Protein AF-W1X994-F1 (afdb_monomer)

Mean predicted aligned error: 4.24 Å

Organism: NCBI:txid408170

Sequence (52 aa):
MNTKEAVRQACKSQRAALSVADCRSWTPMLTNQIVNSSEYISAKNIMAYLAM

Structure (mmCIF, N/CA/C/O backbone):
data_AF-W1X994-F1
#
_entry.id   AF-W1X994-F1
#
loop_
_atom_site.group_PDB
_atom_site.id
_atom_site.type_symbol
_atom_site.label_atom_id
_ato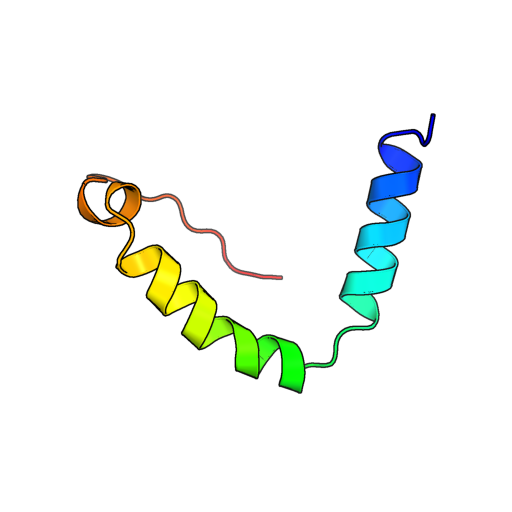m_site.label_alt_id
_atom_site.label_comp_id
_atom_site.label_asym_id
_atom_site.label_entity_id
_atom_site.label_seq_id
_atom_site.pdbx_PDB_ins_code
_atom_site.Cartn_x
_atom_site.Cartn_y
_atom_site.Cartn_z
_atom_site.occupancy
_atom_site.B_iso_or_equiv
_atom_site.auth_seq_id
_atom_site.auth_comp_id
_atom_site.auth_asym_id
_atom_site.auth_atom_id
_atom_site.pdbx_PDB_model_num
ATOM 1 N N . MET A 1 1 ? 18.623 24.033 -3.447 1.00 55.00 1 MET A N 1
ATOM 2 C CA . MET A 1 1 ? 17.364 23.702 -2.744 1.00 55.00 1 MET A CA 1
ATOM 3 C C . MET A 1 1 ? 16.403 23.138 -3.779 1.00 55.00 1 MET A C 1
ATOM 5 O O . MET A 1 1 ? 15.930 23.903 -4.607 1.00 55.00 1 MET A O 1
ATOM 9 N N . ASN A 1 2 ? 16.190 21.817 -3.823 1.00 74.31 2 ASN A N 1
ATOM 10 C CA . ASN A 1 2 ? 15.212 21.258 -4.762 1.00 74.31 2 ASN A CA 1
ATOM 11 C C . ASN A 1 2 ? 13.822 21.758 -4.365 1.00 74.31 2 ASN A C 1
ATOM 13 O O . ASN A 1 2 ? 13.424 21.658 -3.205 1.00 74.31 2 ASN A O 1
ATOM 17 N N . THR A 1 3 ? 13.110 22.356 -5.315 1.00 92.19 3 THR A N 1
ATOM 18 C CA . THR A 1 3 ? 11.750 22.842 -5.089 1.00 92.19 3 THR A CA 1
ATOM 19 C C . THR A 1 3 ? 10.838 21.664 -4.735 1.00 92.19 3 THR A C 1
ATOM 21 O O . THR A 1 3 ? 11.097 20.524 -5.131 1.00 92.19 3 THR A O 1
ATOM 24 N N . LYS A 1 4 ? 9.734 21.919 -4.014 1.00 95.50 4 LYS A N 1
ATOM 25 C CA . LYS A 1 4 ? 8.729 20.877 -3.715 1.00 95.50 4 LYS A CA 1
ATOM 26 C C . LYS A 1 4 ? 8.275 20.150 -4.985 1.00 95.50 4 LYS A C 1
ATOM 28 O O . LYS A 1 4 ? 8.005 18.955 -4.942 1.00 95.50 4 LYS A O 1
ATOM 33 N N . GLU A 1 5 ? 8.226 20.861 -6.109 1.00 95.56 5 GLU A N 1
ATOM 34 C CA . GLU A 1 5 ? 7.814 20.293 -7.387 1.00 95.56 5 GLU A CA 1
ATOM 35 C C . GLU A 1 5 ? 8.844 19.326 -7.971 1.00 95.56 5 GLU A C 1
A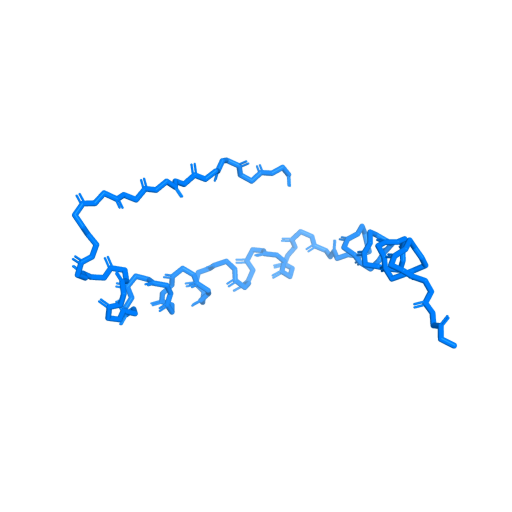TOM 37 O O . GLU A 1 5 ? 8.472 18.232 -8.385 1.00 95.56 5 GLU A O 1
ATOM 42 N N . ALA A 1 6 ? 10.137 19.653 -7.902 1.00 94.44 6 ALA A N 1
ATOM 43 C CA . ALA A 1 6 ? 11.191 18.732 -8.325 1.00 94.44 6 ALA A CA 1
ATOM 44 C C . ALA A 1 6 ? 11.134 17.406 -7.542 1.00 94.44 6 ALA A C 1
ATOM 46 O O . ALA A 1 6 ? 11.262 16.330 -8.125 1.00 94.44 6 ALA A O 1
ATOM 47 N N . VAL A 1 7 ? 10.860 17.473 -6.233 1.00 95.31 7 VAL A N 1
ATOM 48 C CA . VAL A 1 7 ? 10.698 16.278 -5.387 1.00 95.31 7 VAL A CA 1
ATOM 49 C C . VAL A 1 7 ? 9.463 15.470 -5.792 1.00 95.31 7 VAL A C 1
ATOM 51 O O . VAL A 1 7 ? 9.553 14.254 -5.941 1.00 95.31 7 VAL A O 1
ATOM 54 N N . ARG A 1 8 ? 8.316 16.122 -6.030 1.00 96.19 8 ARG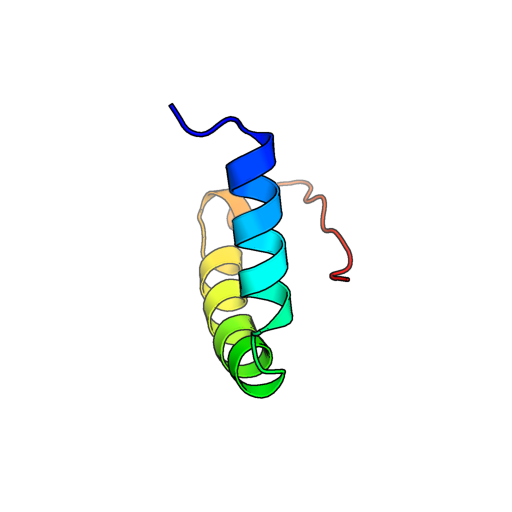 A N 1
ATOM 55 C CA . ARG A 1 8 ? 7.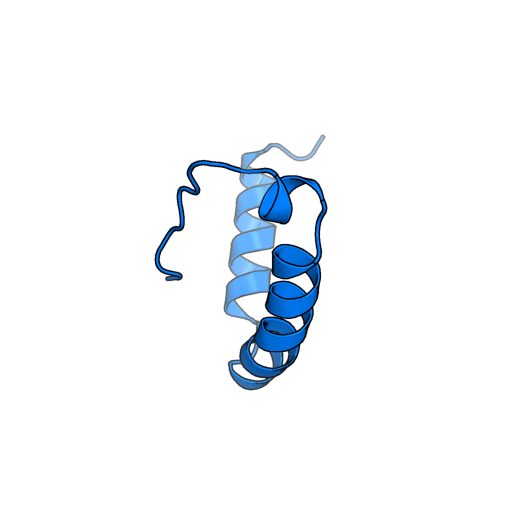094 15.423 -6.470 1.00 96.19 8 ARG A CA 1
ATOM 56 C C . ARG A 1 8 ? 7.293 14.683 -7.785 1.00 96.19 8 ARG A C 1
ATOM 58 O O . ARG A 1 8 ? 6.832 13.551 -7.901 1.00 96.19 8 ARG A O 1
ATOM 65 N N . GLN A 1 9 ? 7.960 15.307 -8.754 1.00 95.00 9 GLN A N 1
ATOM 66 C CA . GLN A 1 9 ? 8.224 14.677 -10.046 1.00 95.00 9 GLN A CA 1
ATOM 67 C C . GLN A 1 9 ? 9.139 13.461 -9.888 1.00 95.00 9 GLN A C 1
ATOM 69 O O . GLN A 1 9 ? 8.813 12.389 -10.390 1.00 95.00 9 GLN A O 1
ATOM 74 N N . ALA A 1 10 ? 10.210 13.579 -9.097 1.00 95.00 10 ALA A N 1
ATOM 75 C CA . ALA A 1 10 ? 11.082 12.446 -8.798 1.00 95.00 10 ALA A CA 1
ATOM 76 C C . ALA A 1 10 ? 10.317 11.279 -8.139 1.00 95.00 10 ALA A C 1
ATOM 78 O O . ALA A 1 10 ? 10.435 10.139 -8.588 1.00 95.00 10 ALA A O 1
ATOM 79 N N . CYS A 1 11 ? 9.474 11.554 -7.135 1.00 94.75 11 CYS A N 1
ATOM 80 C CA . CYS A 1 11 ? 8.665 10.523 -6.476 1.00 94.75 11 CYS A CA 1
ATOM 81 C C . C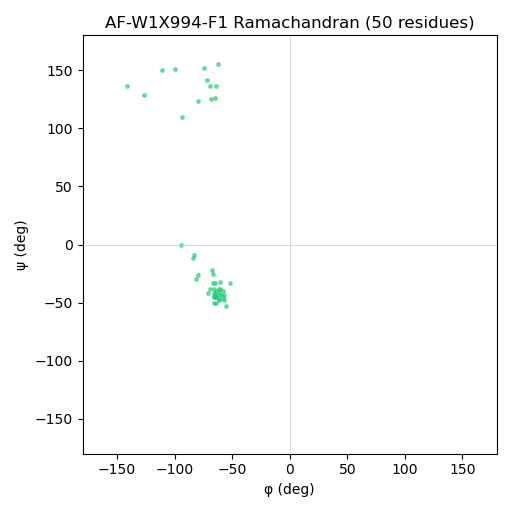YS A 1 11 ? 7.646 9.868 -7.417 1.00 94.75 11 CYS A C 1
ATOM 83 O O . CYS A 1 11 ? 7.454 8.656 -7.350 1.00 94.75 11 CYS A O 1
ATOM 85 N N . LYS A 1 12 ? 6.996 10.638 -8.300 1.00 95.00 12 LYS A N 1
ATOM 86 C CA . LYS A 1 12 ? 6.067 10.086 -9.301 1.00 95.00 12 LYS A CA 1
ATOM 87 C C . LYS A 1 12 ? 6.782 9.130 -10.251 1.00 95.00 12 LYS A C 1
ATOM 89 O O . LYS A 1 12 ? 6.290 8.024 -10.460 1.00 95.00 12 LYS A O 1
ATOM 94 N N . SER A 1 13 ? 7.946 9.526 -10.765 1.00 93.88 13 SER A N 1
ATOM 95 C CA . SER A 1 13 ? 8.752 8.682 -11.651 1.00 93.88 13 SER A CA 1
ATOM 96 C C . SER A 1 13 ? 9.205 7.396 -10.960 1.00 93.88 13 SER A C 1
ATOM 98 O O . SER A 1 13 ? 9.089 6.320 -11.537 1.00 93.88 13 SER A O 1
ATOM 100 N N . GLN A 1 14 ? 9.652 7.480 -9.701 1.00 93.56 14 GLN A N 1
ATOM 101 C CA . GLN A 1 14 ? 10.027 6.299 -8.917 1.00 93.56 14 GLN A CA 1
ATOM 102 C C . GLN A 1 14 ? 8.835 5.372 -8.661 1.00 93.56 14 GLN A C 1
ATOM 104 O O . GLN A 1 14 ? 8.950 4.167 -8.860 1.00 93.56 14 GLN A O 1
ATOM 109 N N . ARG A 1 15 ? 7.676 5.919 -8.268 1.00 92.38 15 ARG A N 1
ATOM 110 C CA . ARG A 1 15 ? 6.461 5.123 -8.037 1.00 92.38 15 ARG A CA 1
ATOM 111 C C . ARG A 1 15 ? 5.996 4.419 -9.311 1.00 92.38 15 ARG A C 1
ATOM 113 O O . ARG A 1 15 ? 5.598 3.266 -9.234 1.00 92.38 15 ARG A O 1
ATOM 120 N N . ALA A 1 16 ? 6.060 5.085 -10.463 1.00 91.12 16 ALA A N 1
ATOM 121 C CA . ALA A 1 16 ? 5.693 4.489 -11.748 1.00 91.12 16 ALA A CA 1
ATOM 122 C C . ALA A 1 16 ? 6.640 3.354 -12.180 1.00 91.12 16 ALA A C 1
ATOM 124 O O . ALA A 1 16 ? 6.230 2.476 -12.932 1.00 91.12 16 ALA A O 1
ATOM 125 N N . ALA A 1 17 ? 7.887 3.363 -11.703 1.00 93.44 17 ALA A N 1
ATOM 126 C CA . ALA A 1 17 ? 8.869 2.319 -11.979 1.00 93.44 17 ALA A CA 1
ATOM 127 C C . ALA A 1 17 ? 8.743 1.089 -11.058 1.00 93.44 17 ALA A C 1
ATOM 129 O O . ALA A 1 17 ? 9.411 0.085 -11.304 1.00 93.44 17 ALA A O 1
ATOM 130 N N . LEU A 1 18 ? 7.919 1.145 -10.003 1.00 92.31 18 LEU A N 1
ATOM 131 C CA . LEU A 1 18 ? 7.708 0.008 -9.106 1.00 92.31 18 LEU A CA 1
ATOM 132 C C . LEU A 1 18 ? 6.940 -1.111 -9.805 1.00 92.31 18 LEU A C 1
ATOM 134 O O . LEU A 1 18 ? 5.925 -0.875 -10.465 1.00 92.31 18 LEU A O 1
ATOM 138 N N . SER A 1 19 ? 7.385 -2.350 -9.598 1.00 93.44 19 SER A N 1
ATOM 139 C CA . SER A 1 19 ? 6.644 -3.499 -10.096 1.00 93.44 19 SER A CA 1
ATOM 140 C C . SER A 1 19 ? 5.397 -3.756 -9.245 1.00 93.44 19 SER A C 1
ATOM 142 O O . SER A 1 19 ? 5.350 -3.499 -8.039 1.00 93.44 19 SER A O 1
ATOM 144 N N . VAL A 1 20 ? 4.370 -4.339 -9.866 1.00 91.31 20 VAL A N 1
ATOM 145 C CA . VAL A 1 20 ? 3.168 -4.787 -9.145 1.00 91.31 20 VAL A CA 1
ATOM 146 C C . VAL A 1 20 ? 3.519 -5.839 -8.084 1.00 91.31 20 VAL A C 1
ATOM 148 O O . VAL A 1 20 ? 2.870 -5.895 -7.040 1.00 91.31 20 VAL A O 1
ATOM 151 N N . ALA A 1 21 ? 4.541 -6.663 -8.330 1.00 93.81 21 ALA A N 1
ATOM 152 C CA . ALA A 1 21 ? 4.993 -7.683 -7.391 1.00 93.81 21 ALA A CA 1
ATOM 153 C C . ALA A 1 21 ? 5.574 -7.058 -6.113 1.00 93.81 21 ALA A C 1
ATOM 155 O O . ALA A 1 21 ? 5.181 -7.459 -5.017 1.00 93.81 21 ALA A O 1
ATOM 156 N N . ASP A 1 22 ? 6.409 -6.025 -6.248 1.00 92.69 22 ASP A N 1
ATOM 157 C CA . ASP A 1 22 ? 6.984 -5.307 -5.105 1.00 92.69 22 ASP A CA 1
ATOM 158 C C . ASP A 1 22 ? 5.877 -4.667 -4.262 1.00 92.69 22 ASP A C 1
ATOM 160 O O . ASP A 1 22 ? 5.800 -4.895 -3.053 1.00 92.69 22 ASP A O 1
ATOM 164 N N . CYS A 1 23 ? 4.934 -3.973 -4.909 1.00 91.75 23 CYS A N 1
ATOM 165 C CA . CYS A 1 23 ? 3.776 -3.376 -4.239 1.00 91.75 23 CYS A CA 1
ATOM 166 C C . CYS A 1 23 ? 2.947 -4.413 -3.462 1.00 91.75 23 CYS A C 1
ATOM 168 O O . CYS A 1 23 ? 2.552 -4.177 -2.315 1.00 91.75 23 CYS A O 1
ATOM 170 N N . ARG A 1 24 ? 2.699 -5.584 -4.063 1.00 93.31 24 ARG A N 1
ATOM 171 C CA . ARG A 1 24 ? 1.975 -6.685 -3.408 1.00 93.31 24 ARG A CA 1
ATOM 172 C C . ARG A 1 24 ? 2.758 -7.282 -2.245 1.00 93.31 24 ARG A C 1
ATOM 174 O O . ARG A 1 24 ? 2.136 -7.681 -1.269 1.00 93.31 24 ARG A O 1
ATOM 181 N N . SER A 1 25 ? 4.087 -7.322 -2.324 1.00 94.62 25 SER A N 1
ATOM 182 C CA . SER A 1 25 ? 4.931 -7.831 -1.239 1.00 94.62 25 SER A CA 1
ATOM 183 C C . SER A 1 25 ? 4.927 -6.907 -0.015 1.00 94.62 25 SER A C 1
ATOM 185 O O . SER A 1 25 ? 4.866 -7.378 1.119 1.00 94.62 25 SER A O 1
ATOM 187 N N . TRP A 1 26 ? 4.920 -5.588 -0.228 1.00 94.81 26 TRP A N 1
ATOM 188 C CA . TRP A 1 26 ? 4.977 -4.609 0.859 1.00 94.81 26 TRP A CA 1
ATOM 189 C C . TRP A 1 26 ? 3.628 -4.360 1.519 1.00 94.81 26 TRP A C 1
ATOM 191 O O . TRP A 1 26 ? 3.585 -4.053 2.709 1.00 94.81 26 TRP A O 1
ATOM 201 N N . THR A 1 27 ? 2.528 -4.503 0.774 1.00 94.56 27 THR A N 1
ATOM 202 C CA . THR A 1 27 ? 1.183 -4.188 1.280 1.00 94.56 27 THR A CA 1
ATOM 203 C C . THR A 1 27 ? 0.855 -4.943 2.576 1.00 94.56 27 THR A C 1
ATOM 205 O O . THR A 1 27 ? 0.560 -4.270 3.560 1.00 94.56 27 THR A O 1
ATOM 2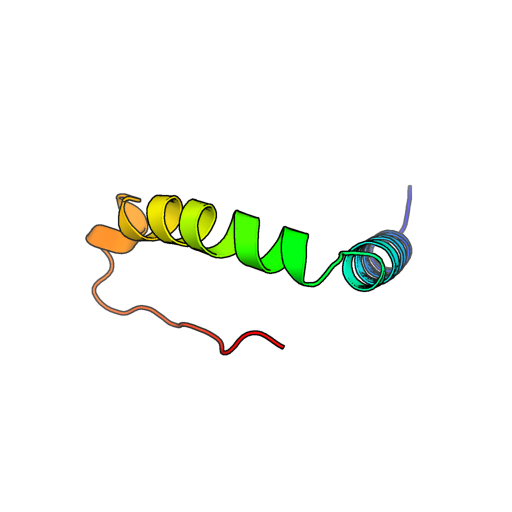08 N N . PRO A 1 28 ? 0.986 -6.283 2.671 1.00 96.19 28 PRO A N 1
ATOM 209 C CA . PRO A 1 28 ? 0.698 -7.004 3.913 1.00 96.19 28 PRO A CA 1
ATOM 210 C C . PRO A 1 28 ? 1.576 -6.557 5.086 1.00 96.19 28 PRO A C 1
ATOM 212 O O . PRO A 1 28 ? 1.092 -6.443 6.210 1.00 96.19 28 PRO A O 1
ATOM 215 N N . MET A 1 29 ? 2.858 -6.271 4.831 1.00 96.88 29 MET A N 1
ATOM 216 C CA . MET A 1 29 ? 3.790 -5.804 5.860 1.00 96.88 29 MET A CA 1
ATOM 217 C C . MET A 1 29 ? 3.359 -4.446 6.421 1.00 96.88 29 MET A C 1
ATOM 219 O O . MET A 1 29 ? 3.254 -4.285 7.636 1.00 96.88 29 MET A O 1
ATOM 223 N N . LEU A 1 30 ? 3.076 -3.483 5.541 1.00 95.62 30 LEU A N 1
ATOM 224 C CA . LEU A 1 30 ? 2.641 -2.142 5.927 1.00 95.62 30 LEU A CA 1
ATOM 225 C C . LEU A 1 30 ? 1.269 -2.174 6.603 1.00 95.62 30 LEU A C 1
ATOM 227 O O . LEU A 1 30 ? 1.081 -1.520 7.623 1.00 95.62 30 LEU A O 1
ATOM 231 N N . THR A 1 31 ? 0.329 -2.976 6.093 1.00 95.50 31 THR A N 1
ATOM 232 C CA . THR A 1 31 ? -0.973 -3.185 6.737 1.00 95.50 31 THR A CA 1
ATOM 233 C C . THR A 1 31 ? -0.794 -3.709 8.155 1.00 95.50 31 THR A C 1
ATOM 235 O O . THR A 1 31 ? -1.366 -3.133 9.075 1.00 95.50 31 THR A O 1
ATOM 238 N N . ASN A 1 32 ? 0.045 -4.729 8.354 1.00 97.25 32 ASN A N 1
ATOM 239 C CA . ASN A 1 32 ? 0.325 -5.269 9.683 1.00 97.25 32 ASN A CA 1
ATOM 240 C C . ASN A 1 32 ? 0.959 -4.230 10.615 1.00 97.25 32 ASN A C 1
ATOM 242 O O . ASN A 1 32 ? 0.618 -4.188 11.791 1.00 97.25 32 ASN A O 1
ATOM 246 N N . GLN A 1 33 ? 1.852 -3.374 10.120 1.00 97.19 33 GLN A N 1
ATOM 247 C CA . GLN A 1 33 ? 2.414 -2.292 10.935 1.00 97.19 33 GLN A CA 1
ATOM 248 C C . GLN A 1 33 ? 1.349 -1.267 11.339 1.00 97.19 33 GLN A C 1
ATOM 250 O O . GLN A 1 33 ? 1.305 -0.861 12.496 1.00 97.19 33 GLN A O 1
ATOM 255 N N . ILE A 1 34 ? 0.473 -0.884 10.406 1.00 95.44 34 ILE A N 1
ATOM 256 C CA . ILE A 1 34 ? -0.583 0.103 10.650 1.00 95.44 34 ILE A CA 1
ATOM 257 C C . ILE A 1 34 ? -1.598 -0.428 11.662 1.00 95.44 34 ILE A C 1
ATOM 259 O O . ILE A 1 34 ? -1.872 0.253 12.640 1.00 95.44 34 ILE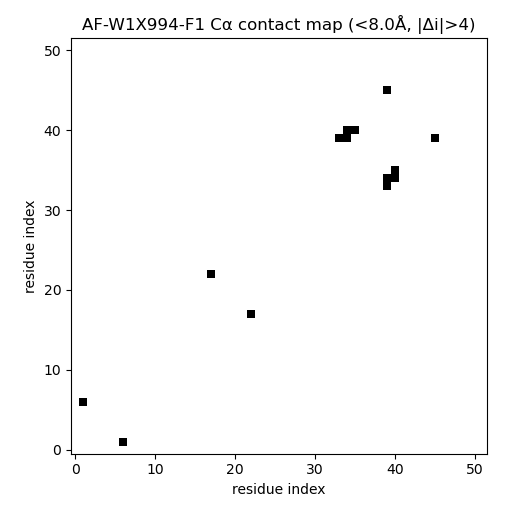 A O 1
ATOM 263 N N . VAL A 1 35 ? -2.129 -1.642 11.477 1.00 95.56 35 VAL A N 1
ATOM 264 C CA . VAL A 1 35 ? -3.186 -2.164 12.367 1.00 95.56 35 VAL A CA 1
ATOM 265 C C . VAL A 1 35 ? -2.698 -2.433 13.790 1.00 95.56 35 VAL A C 1
ATOM 267 O O . VAL A 1 35 ? -3.504 -2.456 14.715 1.00 95.56 35 VAL A O 1
ATOM 270 N N . ASN A 1 36 ? -1.386 -2.615 13.965 1.00 97.38 36 ASN A N 1
ATOM 271 C CA . ASN A 1 36 ? -0.758 -2.813 15.269 1.00 97.38 36 ASN A CA 1
ATOM 272 C C . ASN A 1 36 ? -0.225 -1.509 15.891 1.00 97.38 36 ASN A C 1
ATOM 274 O O . ASN A 1 36 ? 0.331 -1.547 16.989 1.00 97.38 36 ASN A O 1
ATOM 278 N N . SER A 1 37 ? -0.368 -0.361 15.221 1.00 97.25 37 SER A N 1
ATOM 279 C CA . SER A 1 37 ? 0.023 0.934 15.783 1.00 97.25 37 SER A CA 1
ATOM 280 C C . SER A 1 37 ? -0.956 1.350 16.887 1.00 97.25 37 SER A C 1
ATOM 282 O O . SER A 1 37 ? -2.167 1.133 16.791 1.00 97.25 37 SER A O 1
ATOM 284 N N . SER A 1 38 ? -0.445 1.961 17.958 1.00 97.25 38 SER A N 1
ATOM 285 C CA . SER A 1 38 ? -1.277 2.398 19.086 1.00 97.25 38 SER A CA 1
ATOM 286 C C . SER A 1 38 ? -2.266 3.488 18.669 1.00 97.25 38 SER A C 1
ATOM 288 O O .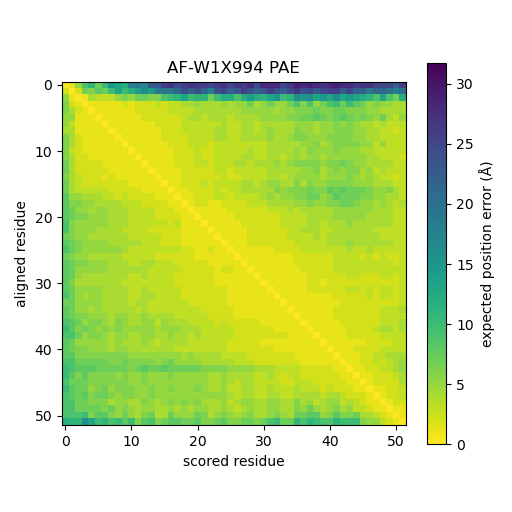 SER A 1 38 ? -3.394 3.528 19.163 1.00 97.25 38 SER A O 1
ATOM 290 N N . GLU A 1 39 ? -1.878 4.344 17.725 1.00 96.38 39 GLU A N 1
ATOM 291 C CA . GLU A 1 39 ? -2.724 5.380 17.138 1.00 96.38 39 GLU A CA 1
ATOM 292 C C . GLU A 1 39 ? -3.886 4.763 16.364 1.00 96.38 39 GLU A C 1
ATOM 294 O O . GLU A 1 39 ? -5.022 5.204 16.522 1.00 96.38 39 GLU A O 1
ATOM 299 N N . TYR A 1 40 ? -3.624 3.717 15.574 1.00 96.31 40 TYR A N 1
ATOM 300 C CA . TYR A 1 40 ? -4.670 3.002 14.849 1.00 96.31 40 TYR A CA 1
ATOM 301 C C . TYR A 1 40 ? -5.638 2.300 15.809 1.00 96.31 40 TYR A C 1
ATOM 303 O O . TYR A 1 40 ? -6.850 2.423 15.658 1.00 96.31 40 TYR A O 1
ATOM 311 N N . ILE A 1 41 ? -5.114 1.616 16.831 1.00 97.44 41 ILE A N 1
ATOM 312 C CA . ILE A 1 41 ? -5.919 0.874 17.816 1.00 97.44 41 ILE A CA 1
ATOM 313 C C . ILE A 1 41 ? -6.781 1.812 18.674 1.00 97.44 41 ILE A C 1
ATOM 315 O O . ILE A 1 41 ? -7.917 1.482 19.010 1.00 97.44 41 ILE A O 1
ATOM 319 N N . SER A 1 42 ? -6.255 2.980 19.052 1.00 97.56 42 SER A N 1
ATOM 320 C CA . SER A 1 42 ? -6.972 3.950 19.894 1.00 97.56 42 SER A CA 1
ATOM 321 C C .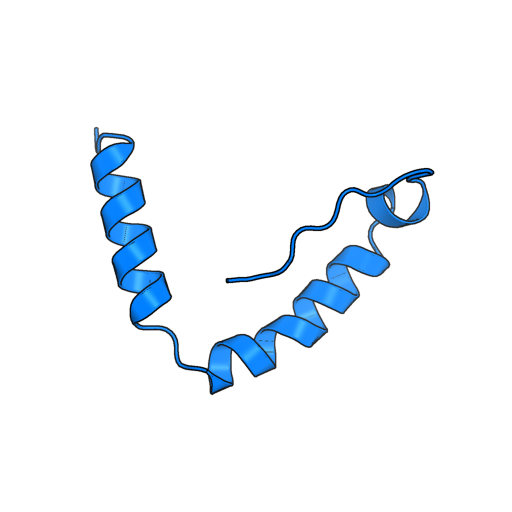 SER A 1 42 ? -7.914 4.874 19.113 1.00 97.56 42 SER A C 1
ATOM 323 O O . SER A 1 42 ? -8.742 5.566 19.719 1.00 97.56 42 SER A O 1
ATOM 325 N N . ALA A 1 43 ? -7.824 4.893 17.781 1.00 97.06 43 ALA A N 1
ATOM 326 C CA . ALA A 1 43 ? -8.674 5.721 16.942 1.00 97.06 43 ALA A CA 1
ATOM 327 C C . ALA A 1 43 ? -10.132 5.243 16.981 1.00 97.06 43 ALA A C 1
ATOM 329 O O . ALA A 1 43 ? -10.459 4.106 16.658 1.00 97.06 43 ALA A O 1
ATOM 330 N N . LYS A 1 44 ? -11.047 6.157 17.315 1.00 96.81 44 LYS A N 1
ATOM 331 C CA . LYS A 1 44 ? -12.497 5.885 17.283 1.00 96.81 44 LYS A CA 1
ATOM 332 C C . LYS A 1 44 ? -13.089 5.962 15.878 1.00 96.81 44 LYS A C 1
ATOM 334 O O . LYS A 1 44 ? -14.127 5.369 15.618 1.00 96.81 44 LYS A O 1
ATOM 339 N N . ASN A 1 45 ? -12.455 6.734 14.999 1.00 96.31 45 ASN A N 1
ATOM 340 C CA . ASN A 1 45 ? -12.856 6.927 13.612 1.00 96.31 45 ASN A CA 1
ATOM 341 C C . ASN A 1 45 ? -11.598 6.985 12.754 1.00 96.31 45 ASN A C 1
ATOM 343 O O . ASN A 1 45 ? -10.636 7.662 13.117 1.00 96.31 45 ASN A O 1
ATOM 347 N N . ILE A 1 46 ? -11.624 6.305 11.611 1.00 94.38 46 ILE A N 1
ATOM 348 C CA . ILE A 1 46 ? -10.494 6.232 10.688 1.00 94.38 46 ILE A CA 1
ATOM 349 C C . ILE A 1 46 ? -10.979 6.659 9.309 1.00 94.38 46 ILE A C 1
ATOM 351 O O . ILE A 1 46 ? -11.966 6.133 8.798 1.00 94.38 46 ILE A O 1
ATOM 355 N N . MET A 1 47 ? -10.271 7.607 8.699 1.00 94.50 47 MET A N 1
ATOM 356 C CA . MET A 1 47 ? -10.461 7.947 7.294 1.00 94.50 47 MET A CA 1
ATOM 357 C C . MET A 1 47 ? -9.462 7.144 6.466 1.00 94.50 47 MET A C 1
ATOM 359 O O . MET A 1 47 ? -8.259 7.393 6.518 1.00 94.50 47 MET A O 1
ATOM 363 N N . ALA A 1 48 ? -9.967 6.179 5.707 1.00 90.88 48 ALA A N 1
ATOM 364 C CA . ALA A 1 48 ? -9.182 5.442 4.728 1.00 90.88 48 ALA A CA 1
ATOM 365 C C . ALA A 1 48 ? -9.431 6.001 3.323 1.00 90.88 48 ALA A C 1
ATOM 367 O O . ALA A 1 48 ? -10.517 6.498 3.024 1.00 90.88 48 ALA A O 1
ATOM 368 N N . TYR A 1 49 ? -8.429 5.894 2.453 1.00 92.69 49 TYR A N 1
ATOM 369 C CA . TYR A 1 49 ? -8.573 6.168 1.026 1.00 92.69 49 TYR A CA 1
ATOM 370 C C . TYR A 1 49 ? -8.440 4.869 0.232 1.00 92.69 49 TYR A C 1
ATOM 372 O O . TYR A 1 49 ? -7.730 3.947 0.637 1.00 92.69 49 TYR A O 1
ATOM 380 N N . LEU A 1 50 ? -9.113 4.807 -0.916 1.00 91.50 50 LEU A N 1
ATOM 381 C CA . LEU A 1 50 ? -8.907 3.735 -1.883 1.00 91.50 50 LEU A CA 1
ATOM 382 C C . LEU A 1 50 ? -7.643 4.043 -2.685 1.00 91.50 50 LEU A C 1
ATOM 384 O O . LEU A 1 50 ? -7.516 5.126 -3.259 1.00 91.50 50 LEU A O 1
ATOM 388 N N . ALA A 1 51 ? -6.689 3.114 -2.668 1.00 85.75 51 ALA A N 1
ATOM 389 C CA . ALA A 1 51 ? -5.431 3.278 -3.383 1.00 85.75 51 ALA A CA 1
ATOM 390 C C . ALA A 1 51 ? -5.670 3.347 -4.903 1.00 85.75 51 ALA A C 1
ATOM 392 O O . ALA A 1 51 ? -6.448 2.560 -5.441 1.00 85.75 51 ALA A O 1
ATOM 393 N N . MET A 1 52 ? -4.986 4.296 -5.555 1.00 83.31 52 MET A N 1
ATOM 394 C CA . MET A 1 52 ? -4.901 4.441 -7.016 1.00 83.31 52 MET A CA 1
ATOM 395 C C . MET A 1 52 ? -3.807 3.559 -7.608 1.00 83.31 52 MET A C 1
ATOM 397 O O . MET A 1 52 ? -2.705 3.506 -6.995 1.00 83.31 52 MET A O 1
#

Foldseek 3Di:
DQDPVNVVVVVVVVVVPDDPVNVVVCVVVVVVVQCPDPCNVPDPDDDDDDDD

pLDDT: mean 93.22, std 6.59, range [55.0, 97.56]

Secondary structure (DSSP, 8-state):
---HHHHHHHHHHHHHTS-HHHHHHHHHHHHHHHHTSHHHHH-SS-------

Solvent-accessible surface area (backbone atoms only — not comparable to full-atom values): 3363 Å² total; per-residue (Å²): 130,83,49,74,63,60,53,51,52,52,52,51,55,53,59,71,68,54,53,71,66,58,56,61,63,47,45,62,57,53,49,55,53,47,68,69,31,68,67,56,64,70,47,91,73,81,91,82,79,84,86,129

Radius of gyration: 15.06 Å; Cα contacts (8 Å, |Δi|>4): 7; chains: 1; bounding box: 30×32×32 Å

InterPro domains:
  IPR024185 5-formyltetrahydrofolate cyclo-ligase-like domain superfamily [G3DSA:3.40.50.10420] (1-52)